Protein AF-Q92HM2-F1 (afdb_monomer_lite)

pLDDT: mean 91.38, std 11.52, range [50.69, 98.31]

Foldseek 3Di:
DDDPVRVVVVQCVDVVSVVVCVVCVVVVVVVVVVVVVCVVVVHDPVRVCVVVCVPVPD

Secondary structure (DSSP, 8-state):
---HHHHHHHHTTSHHHHHHHHHTHHHHHHHHHHHHHHHHTT--HHHHHHHTTTTTT-

Radius of gyration: 15.94 Å; chains: 1; bounding box: 40×26×31 Å

Structure (mmCIF, N/CA/C/O backbone):
data_AF-Q92HM2-F1
#
_entry.id   AF-Q92HM2-F1
#
loop_
_atom_site.group_PDB
_atom_site.id
_atom_site.type_symbol
_atom_site.label_atom_id
_atom_site.label_alt_id
_atom_site.label_comp_id
_atom_site.label_asym_id
_atom_site.label_entity_id
_atom_site.label_seq_id
_atom_site.pdbx_PDB_ins_code
_atom_site.Cartn_x
_atom_site.Cartn_y
_atom_site.Cartn_z
_atom_site.occupancy
_atom_site.B_iso_or_equiv
_atom_site.auth_seq_id
_atom_site.auth_comp_id
_atom_site.auth_asym_id
_atom_site.auth_atom_id
_atom_site.pdbx_PDB_model_num
ATOM 1 N N . MET A 1 1 ? -22.209 2.605 -7.339 1.00 73.12 1 MET A N 1
ATOM 2 C CA . MET A 1 1 ? -20.996 1.814 -7.041 1.00 73.12 1 MET A CA 1
ATOM 3 C C . MET A 1 1 ? -20.175 2.637 -6.066 1.00 73.12 1 MET A C 1
ATOM 5 O O . MET A 1 1 ? -19.920 3.788 -6.391 1.00 73.12 1 MET A O 1
ATOM 9 N N . LYS A 1 2 ? -19.871 2.124 -4.868 1.00 81.25 2 LYS A N 1
ATOM 10 C CA . LYS A 1 2 ? -19.036 2.861 -3.903 1.00 81.25 2 LYS A CA 1
ATOM 11 C C . LYS A 1 2 ? -17.625 3.006 -4.478 1.00 81.25 2 LYS A C 1
ATOM 13 O O . LYS A 1 2 ? -17.120 2.046 -5.064 1.00 81.25 2 LYS A O 1
ATOM 18 N N . ASN A 1 3 ? -17.010 4.179 -4.345 1.00 95.44 3 ASN A N 1
ATOM 19 C CA . ASN A 1 3 ? -15.598 4.344 -4.705 1.00 95.44 3 ASN A CA 1
ATOM 20 C C . ASN A 1 3 ? -14.689 3.778 -3.595 1.00 95.44 3 ASN A C 1
ATOM 22 O O . ASN A 1 3 ? -15.148 3.437 -2.503 1.00 95.44 3 ASN A O 1
ATOM 26 N N . PHE A 1 4 ? -13.394 3.630 -3.884 1.00 93.38 4 PHE A N 1
ATOM 27 C CA . PHE A 1 4 ? -12.454 3.038 -2.929 1.00 93.38 4 PHE A CA 1
ATOM 28 C C . PHE A 1 4 ? -12.354 3.839 -1.622 1.00 93.38 4 PHE A C 1
ATOM 30 O O . PHE A 1 4 ? -12.238 3.239 -0.555 1.00 93.38 4 PHE A O 1
ATOM 37 N N . ASP A 1 5 ? -12.445 5.167 -1.683 1.00 94.44 5 ASP A N 1
ATOM 38 C CA . ASP A 1 5 ? -12.329 6.023 -0.500 1.00 94.44 5 ASP A CA 1
ATOM 39 C C . ASP A 1 5 ? -13.542 5.874 0.425 1.00 94.44 5 ASP A C 1
ATOM 41 O O . ASP A 1 5 ? -13.391 5.754 1.643 1.00 94.44 5 ASP A O 1
ATOM 45 N N . GLU A 1 6 ? -14.743 5.799 -0.150 1.00 96.69 6 GLU A N 1
ATOM 46 C CA . GLU A 1 6 ? -15.985 5.506 0.570 1.00 96.69 6 GLU A CA 1
ATOM 47 C C . GLU A 1 6 ? -15.935 4.126 1.229 1.00 96.69 6 GLU A C 1
ATOM 49 O O . GLU A 1 6 ? -16.229 3.995 2.418 1.00 96.69 6 GLU A O 1
ATOM 54 N N . PHE A 1 7 ? -15.500 3.110 0.481 1.00 96.12 7 PHE A N 1
ATOM 55 C CA . PHE A 1 7 ? -15.334 1.749 0.988 1.00 96.12 7 PHE A CA 1
ATOM 56 C C . PHE A 1 7 ? -14.308 1.678 2.126 1.00 96.12 7 PHE A C 1
ATOM 58 O O . PHE A 1 7 ? -14.552 1.068 3.167 1.00 96.12 7 PHE A O 1
ATOM 65 N N . LYS A 1 8 ? -13.162 2.344 1.966 1.00 95.12 8 LYS A N 1
ATOM 66 C CA . LYS A 1 8 ? -12.113 2.389 2.985 1.00 95.12 8 LYS A CA 1
ATOM 67 C C . LYS A 1 8 ? -12.597 3.086 4.253 1.00 95.12 8 LYS A C 1
ATOM 69 O O . LYS A 1 8 ? -12.328 2.602 5.350 1.00 95.12 8 LYS A O 1
ATOM 74 N N . LYS A 1 9 ? -13.320 4.201 4.121 1.00 96.38 9 LYS A N 1
ATOM 75 C CA . LYS A 1 9 ? -13.885 4.931 5.264 1.00 96.38 9 LYS A CA 1
ATOM 76 C C . LYS A 1 9 ? -14.876 4.071 6.048 1.00 96.38 9 LYS A C 1
ATOM 78 O O . LYS A 1 9 ? -14.848 4.089 7.275 1.00 96.38 9 LYS A O 1
ATOM 83 N N . GLU A 1 10 ? -15.714 3.309 5.351 1.00 96.94 10 GLU A N 1
ATOM 84 C CA . GLU A 1 10 ? -16.647 2.360 5.961 1.00 96.94 10 GLU A CA 1
ATOM 85 C C . GLU A 1 10 ? -15.909 1.253 6.722 1.00 96.94 10 GLU A C 1
ATOM 87 O O . GLU A 1 10 ? -16.200 1.029 7.895 1.00 96.94 10 GLU A O 1
ATOM 92 N N . LEU A 1 11 ? -14.893 0.626 6.125 1.00 96.69 11 LEU A N 1
ATOM 93 C CA . LEU A 1 11 ? -14.104 -0.407 6.805 1.00 96.69 11 LEU A CA 1
ATOM 94 C C . LEU A 1 11 ? -13.359 0.123 8.037 1.00 96.69 11 LEU A C 1
ATOM 96 O O . LEU A 1 11 ? -13.338 -0.536 9.075 1.00 96.69 11 LEU A O 1
ATOM 100 N N . LEU A 1 12 ? -12.790 1.328 7.954 1.00 97.31 12 LEU A N 1
ATOM 101 C CA . LEU A 1 12 ? -12.070 1.957 9.068 1.00 97.31 12 LEU A CA 1
ATOM 102 C C . LEU A 1 12 ? -12.990 2.478 10.183 1.00 97.31 12 LEU A C 1
ATOM 104 O O . LEU A 1 12 ? -12.490 2.936 11.212 1.00 97.31 12 LEU A O 1
ATOM 108 N N . SER A 1 13 ? -14.315 2.411 10.007 1.00 97.62 13 SER A N 1
ATOM 109 C CA . SER A 1 13 ? -15.266 2.683 11.091 1.00 97.62 13 SER A CA 1
ATOM 110 C C . SER A 1 13 ? -15.305 1.562 12.136 1.00 97.62 13 SER A C 1
ATOM 112 O O . SER A 1 13 ? -15.631 1.828 13.292 1.00 97.62 13 SER A O 1
ATOM 114 N N . ASN A 1 14 ? -14.911 0.334 11.771 1.00 98.19 14 ASN A N 1
ATOM 115 C CA . ASN A 1 14 ? -14.736 -0.760 12.721 1.00 98.19 14 ASN A CA 1
ATOM 116 C C . ASN A 1 14 ? -13.413 -0.566 13.506 1.00 98.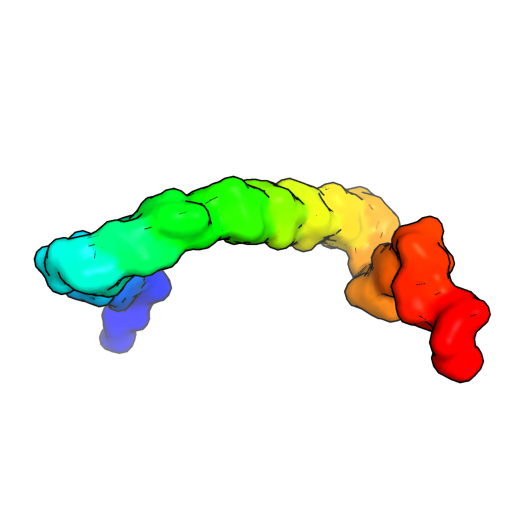19 14 ASN A C 1
ATOM 118 O O . ASN A 1 14 ? -12.343 -0.547 12.888 1.00 98.19 14 ASN A O 1
ATOM 122 N N . PRO A 1 15 ? -13.445 -0.455 14.852 1.00 98.00 15 PRO A N 1
ATOM 123 C CA . PRO A 1 15 ? -12.250 -0.244 15.675 1.00 98.00 15 PRO A CA 1
ATOM 124 C C . PRO A 1 15 ? -11.171 -1.325 15.538 1.00 98.00 15 PRO A C 1
ATOM 126 O O . PRO A 1 15 ? -9.985 -0.999 15.569 1.00 98.00 15 PRO A O 1
ATOM 129 N N . GLU A 1 16 ? -11.553 -2.592 15.359 1.00 98.19 16 GLU A N 1
ATOM 130 C CA . GLU A 1 16 ? -10.607 -3.703 15.189 1.00 98.19 16 GLU A CA 1
ATOM 131 C C . GLU A 1 16 ? -9.874 -3.598 13.850 1.00 98.19 16 GLU A C 1
ATOM 133 O O . GLU A 1 16 ? -8.649 -3.713 13.786 1.00 98.19 16 GLU A O 1
ATOM 138 N N . VAL A 1 17 ? -10.620 -3.284 12.786 1.00 97.88 17 VAL A N 1
ATOM 139 C CA . VAL A 1 17 ? -10.064 -3.066 11.444 1.00 97.88 17 VAL A CA 1
ATOM 140 C C . VAL A 1 17 ? -9.144 -1.852 11.444 1.00 97.88 17 VAL A C 1
ATOM 142 O O . VAL A 1 17 ? -8.036 -1.919 10.914 1.00 97.88 17 VAL A O 1
ATOM 145 N N . LYS A 1 18 ? -9.565 -0.751 12.077 1.00 98.19 18 LYS A N 1
ATOM 146 C CA . LYS A 1 18 ? -8.746 0.455 12.209 1.00 98.19 18 LYS A CA 1
ATOM 147 C C . LYS A 1 18 ? -7.442 0.166 12.946 1.00 98.19 18 LYS A C 1
ATOM 149 O O . LYS A 1 18 ? -6.390 0.592 12.484 1.00 98.19 18 LYS A O 1
ATOM 154 N N . LYS A 1 19 ? -7.494 -0.577 14.054 1.00 98.25 19 LYS A N 1
ATOM 155 C CA . LYS A 1 19 ? -6.302 -0.954 14.822 1.00 98.25 19 LYS A CA 1
ATOM 156 C C . LYS A 1 19 ? -5.320 -1.763 13.970 1.00 98.25 19 LYS A C 1
ATOM 158 O O . LYS A 1 19 ? -4.170 -1.357 13.848 1.00 98.25 19 LYS A O 1
ATOM 163 N N . ALA A 1 20 ? -5.781 -2.831 13.317 1.00 97.94 20 ALA A N 1
ATOM 164 C CA . ALA A 1 20 ? -4.933 -3.649 12.447 1.00 97.94 20 ALA A CA 1
ATOM 165 C C . ALA A 1 20 ? -4.372 -2.856 11.248 1.00 97.94 20 ALA A C 1
ATOM 167 O O . ALA A 1 20 ? -3.239 -3.078 10.820 1.00 97.94 20 ALA A O 1
ATOM 168 N N . TYR A 1 21 ? -5.154 -1.916 10.709 1.00 96.88 21 TYR A N 1
ATOM 169 C CA . TYR A 1 21 ? -4.725 -1.036 9.624 1.00 96.88 21 TYR A CA 1
ATOM 170 C C . TYR A 1 21 ? -3.611 -0.074 10.071 1.00 96.88 21 TYR A C 1
ATOM 172 O O . TYR A 1 21 ? -2.615 0.077 9.365 1.00 96.88 21 TYR A O 1
ATOM 180 N N . GLU A 1 22 ? -3.750 0.550 11.244 1.00 97.00 22 GLU A N 1
ATOM 181 C CA . GLU A 1 22 ? -2.736 1.455 11.802 1.00 97.00 22 GLU A CA 1
ATOM 182 C C . GLU A 1 22 ? -1.461 0.710 12.222 1.00 97.00 22 GLU A C 1
ATOM 184 O O . GLU A 1 22 ? -0.360 1.193 11.965 1.00 97.00 22 GLU A O 1
ATOM 189 N N . GLU A 1 23 ? -1.576 -0.498 12.782 1.00 98.31 23 GLU A N 1
ATOM 190 C CA . GLU A 1 23 ? -0.422 -1.350 13.116 1.00 98.31 23 GLU A CA 1
ATOM 191 C C . GLU A 1 23 ? 0.441 -1.680 11.885 1.00 98.31 23 GLU A C 1
ATOM 193 O O . GLU A 1 23 ? 1.658 -1.821 11.999 1.00 98.31 23 GLU A O 1
ATOM 198 N N . ARG A 1 24 ? -0.162 -1.741 10.689 1.00 97.75 24 ARG A N 1
ATOM 199 C CA . ARG A 1 24 ? 0.536 -1.982 9.412 1.00 97.75 24 ARG A CA 1
ATOM 200 C C . ARG A 1 24 ? 0.882 -0.724 8.624 1.00 97.75 24 ARG A C 1
ATOM 202 O O . ARG A 1 24 ? 1.388 -0.825 7.505 1.00 97.75 24 ARG A O 1
ATOM 209 N N . LYS A 1 25 ? 0.661 0.466 9.185 1.00 96.06 25 LYS A N 1
ATOM 210 C CA . LYS A 1 25 ? 0.876 1.739 8.483 1.00 96.06 25 LYS A CA 1
ATOM 211 C C . LYS A 1 25 ? 2.269 1.850 7.858 1.00 96.06 25 LYS A C 1
ATOM 213 O O . LYS A 1 25 ? 2.379 2.239 6.698 1.00 96.06 25 LYS A O 1
ATOM 218 N N . MET A 1 26 ? 3.310 1.436 8.584 1.00 96.88 26 MET A N 1
ATOM 219 C CA . MET A 1 26 ? 4.691 1.445 8.088 1.00 96.88 26 MET A CA 1
ATOM 220 C C . MET A 1 26 ? 4.870 0.559 6.842 1.00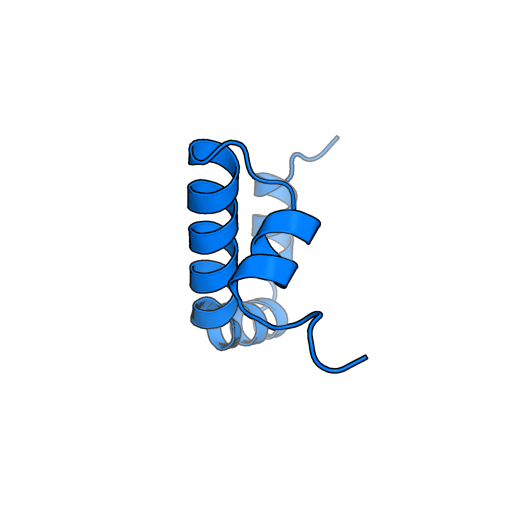 96.88 26 MET A C 1
ATOM 222 O O . MET A 1 26 ? 5.478 0.993 5.865 1.00 96.88 26 MET A O 1
ATOM 226 N N . GLU A 1 27 ? 4.309 -0.656 6.836 1.00 97.50 27 GLU A N 1
ATOM 227 C CA . GLU A 1 27 ? 4.365 -1.562 5.677 1.00 97.50 27 GLU A CA 1
ATOM 228 C C . GLU A 1 27 ? 3.700 -0.916 4.447 1.00 97.50 27 GLU A C 1
ATOM 230 O O . GLU A 1 27 ? 4.244 -0.956 3.340 1.00 97.50 27 GLU A O 1
ATOM 235 N N . PHE A 1 28 ? 2.552 -0.254 4.640 1.00 96.00 28 PHE A N 1
ATOM 236 C CA . PHE A 1 28 ? 1.841 0.445 3.566 1.00 96.00 28 PHE A CA 1
ATOM 237 C C . PHE A 1 28 ? 2.607 1.656 3.028 1.00 96.00 28 PHE A C 1
ATOM 239 O O . PHE A 1 28 ? 2.619 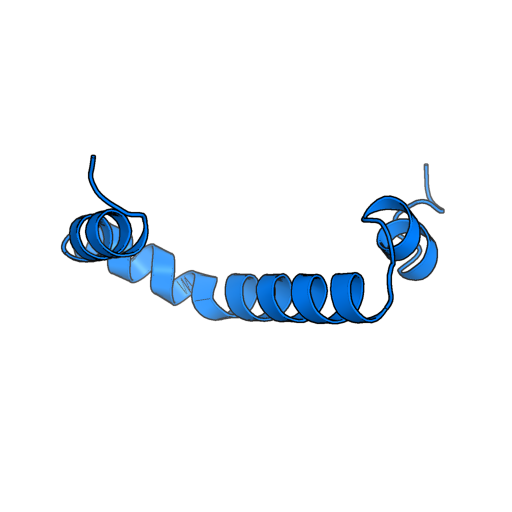1.884 1.816 1.00 96.00 28 PHE A O 1
ATOM 246 N N . GLU A 1 29 ? 3.257 2.430 3.897 1.00 97.06 29 GLU A N 1
ATOM 247 C CA . GLU A 1 29 ? 4.073 3.580 3.498 1.00 97.06 29 GLU A CA 1
ATOM 248 C C . GLU A 1 29 ? 5.287 3.148 2.668 1.00 97.06 29 GLU A C 1
ATOM 250 O O . GLU A 1 29 ? 5.557 3.738 1.615 1.00 97.06 29 GLU A O 1
ATOM 255 N N . ILE A 1 30 ? 5.963 2.070 3.078 1.00 96.19 30 ILE A N 1
ATOM 256 C CA . ILE A 1 30 ? 7.076 1.476 2.327 1.00 96.19 30 ILE A CA 1
ATOM 257 C C . ILE A 1 30 ? 6.589 0.985 0.960 1.00 96.19 30 ILE A C 1
ATOM 259 O O . ILE A 1 30 ? 7.171 1.346 -0.067 1.00 96.19 30 ILE A O 1
ATOM 263 N N . ALA A 1 31 ? 5.499 0.212 0.922 1.00 95.56 31 ALA A N 1
ATOM 264 C CA . ALA A 1 31 ? 4.941 -0.310 -0.323 1.00 95.56 31 ALA A CA 1
ATOM 265 C C . ALA A 1 31 ? 4.524 0.819 -1.283 1.00 95.56 31 ALA A C 1
ATOM 267 O O . ALA A 1 31 ? 4.875 0.793 -2.463 1.00 95.56 31 ALA A O 1
ATOM 268 N N . SER A 1 32 ? 3.832 1.845 -0.778 1.00 96.38 32 SER A N 1
ATOM 269 C CA . SER A 1 32 ? 3.399 3.010 -1.562 1.00 96.38 32 SER A CA 1
ATOM 270 C C . SER A 1 32 ? 4.587 3.779 -2.139 1.00 96.38 32 SER A C 1
ATOM 272 O O . SER A 1 32 ? 4.605 4.106 -3.329 1.00 96.38 32 SER A O 1
ATOM 274 N N . THR A 1 33 ? 5.615 4.014 -1.323 1.00 96.31 33 THR A N 1
ATOM 275 C CA . THR A 1 33 ? 6.843 4.692 -1.754 1.00 96.31 33 THR A CA 1
ATOM 276 C C . THR A 1 33 ? 7.560 3.891 -2.837 1.00 96.31 33 THR A C 1
ATOM 278 O O . THR A 1 33 ? 7.895 4.444 -3.886 1.00 96.31 33 THR A O 1
ATOM 281 N N . LEU A 1 34 ? 7.722 2.578 -2.646 1.00 94.94 34 LEU A N 1
ATOM 282 C CA . LEU A 1 34 ? 8.360 1.703 -3.628 1.00 94.94 34 LEU A CA 1
ATOM 283 C C . LEU A 1 34 ? 7.595 1.677 -4.957 1.00 94.94 34 LEU A C 1
ATOM 285 O O . LEU A 1 34 ? 8.214 1.764 -6.016 1.00 94.94 34 LEU A O 1
ATOM 289 N N . ILE A 1 35 ? 6.261 1.598 -4.919 1.00 95.81 35 ILE A N 1
ATOM 290 C CA . ILE A 1 35 ? 5.424 1.623 -6.126 1.00 95.81 35 ILE A CA 1
ATOM 291 C C . ILE A 1 35 ? 5.617 2.940 -6.884 1.00 95.81 35 ILE A C 1
ATOM 293 O O . ILE A 1 35 ? 5.849 2.910 -8.092 1.00 95.81 35 ILE A O 1
ATOM 297 N N . LYS A 1 36 ? 5.578 4.086 -6.192 1.00 97.12 36 LYS A N 1
ATOM 298 C CA . LYS A 1 36 ? 5.776 5.406 -6.814 1.00 97.12 36 LYS A CA 1
ATOM 299 C C . LYS A 1 36 ? 7.143 5.516 -7.483 1.00 97.12 36 LYS A C 1
ATOM 301 O O . LYS A 1 36 ? 7.221 5.893 -8.649 1.00 97.12 36 LYS A O 1
ATOM 306 N N . VAL A 1 37 ? 8.207 5.138 -6.774 1.00 96.06 37 VAL A N 1
ATOM 307 C CA . VAL A 1 37 ? 9.580 5.188 -7.300 1.00 96.0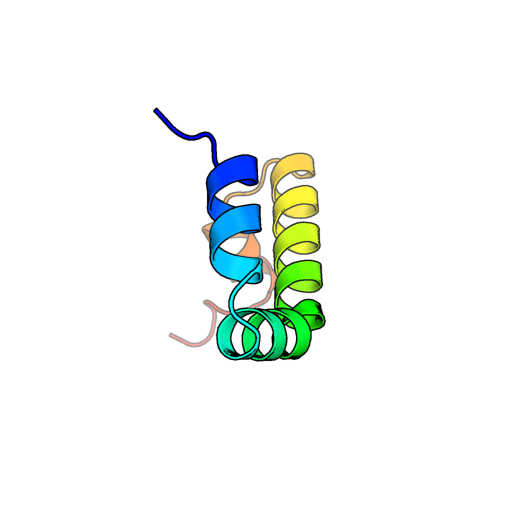6 37 VAL A CA 1
ATOM 308 C C . VAL A 1 37 ? 9.756 4.230 -8.478 1.00 96.06 37 VAL A C 1
ATOM 310 O O . VAL A 1 37 ? 10.362 4.603 -9.482 1.00 96.06 37 VAL A O 1
ATOM 313 N N . ARG A 1 38 ? 9.189 3.018 -8.402 1.00 96.62 38 ARG A N 1
ATOM 314 C CA . ARG A 1 38 ? 9.225 2.032 -9.490 1.00 96.62 38 ARG A CA 1
ATOM 315 C C . ARG A 1 38 ? 8.577 2.579 -10.762 1.00 96.62 38 ARG A C 1
ATOM 317 O O . ARG A 1 38 ? 9.165 2.460 -11.835 1.00 96.62 38 ARG A O 1
ATOM 324 N N . LEU A 1 39 ? 7.388 3.171 -10.637 1.00 96.88 39 LEU A N 1
ATOM 325 C CA . LEU A 1 39 ? 6.660 3.757 -11.764 1.00 96.88 39 LEU A CA 1
ATOM 326 C C . LEU A 1 39 ? 7.407 4.959 -12.351 1.00 96.88 39 LEU A C 1
ATOM 328 O O . LEU A 1 39 ? 7.582 5.021 -13.563 1.00 96.88 39 LEU A O 1
ATOM 332 N N . ALA A 1 40 ? 7.920 5.857 -11.504 1.00 97.19 40 ALA A N 1
ATOM 333 C CA . ALA A 1 40 ? 8.728 6.999 -11.939 1.00 97.19 40 ALA A CA 1
ATOM 334 C C . ALA A 1 40 ? 10.024 6.573 -12.653 1.00 97.19 40 ALA A C 1
ATOM 336 O O . ALA A 1 40 ? 10.507 7.272 -13.537 1.00 97.19 40 ALA A O 1
ATOM 337 N N . SER A 1 41 ? 10.563 5.405 -12.294 1.00 95.88 41 SER A N 1
ATOM 338 C CA . SER A 1 41 ? 11.754 4.818 -12.918 1.00 95.88 41 SER A CA 1
ATOM 339 C C . SER A 1 41 ? 11.439 3.953 -14.148 1.00 95.88 41 SER A C 1
ATOM 341 O O . SER A 1 41 ? 12.345 3.316 -14.677 1.00 95.88 41 SER A O 1
ATOM 343 N N . ASN A 1 42 ? 10.172 3.876 -14.578 1.00 96.44 42 ASN A N 1
ATOM 344 C CA . ASN A 1 42 ? 9.695 3.011 -15.662 1.00 96.44 42 ASN A CA 1
ATOM 345 C C . ASN A 1 42 ? 10.122 1.530 -15.516 1.00 96.44 42 ASN A C 1
ATOM 347 O O . ASN A 1 42 ? 10.448 0.858 -16.492 1.00 96.44 42 ASN A O 1
ATOM 351 N N . MET A 1 43 ? 10.156 1.023 -14.278 1.00 95.56 43 MET A N 1
ATOM 352 C CA . MET A 1 43 ? 10.580 -0.345 -13.961 1.00 95.56 43 MET A CA 1
ATOM 353 C C . MET A 1 43 ? 9.380 -1.279 -13.752 1.00 95.56 43 MET A C 1
ATOM 355 O O . MET A 1 43 ? 8.379 -0.923 -13.118 1.00 95.56 43 MET A O 1
ATOM 359 N N . THR A 1 44 ? 9.488 -2.530 -14.201 1.00 94.88 44 THR A N 1
ATOM 360 C CA . THR A 1 44 ? 8.525 -3.579 -13.830 1.00 94.88 44 THR A CA 1
ATOM 361 C C . THR A 1 44 ? 8.801 -4.101 -12.416 1.00 94.88 44 THR A C 1
ATOM 363 O O . THR A 1 44 ? 9.860 -3.861 -11.831 1.00 94.88 44 THR A O 1
ATOM 366 N N . GLN A 1 45 ? 7.855 -4.852 -11.838 1.00 92.12 45 GLN A N 1
ATOM 367 C CA . GLN A 1 45 ? 8.087 -5.520 -10.550 1.00 92.12 45 GLN A CA 1
ATOM 368 C C . GLN A 1 45 ? 9.251 -6.524 -10.635 1.00 92.12 45 GLN A C 1
ATOM 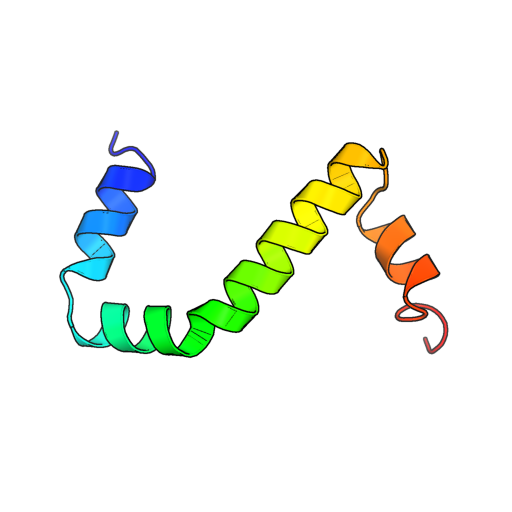370 O O . GLN A 1 45 ? 10.014 -6.660 -9.679 1.00 92.12 45 GLN A O 1
ATOM 375 N N . ALA A 1 46 ? 9.421 -7.188 -11.785 1.00 92.81 46 ALA A N 1
ATOM 376 C CA . ALA A 1 46 ? 10.533 -8.101 -12.023 1.00 92.81 46 ALA A CA 1
ATOM 377 C C . ALA A 1 46 ? 11.881 -7.363 -12.029 1.00 92.81 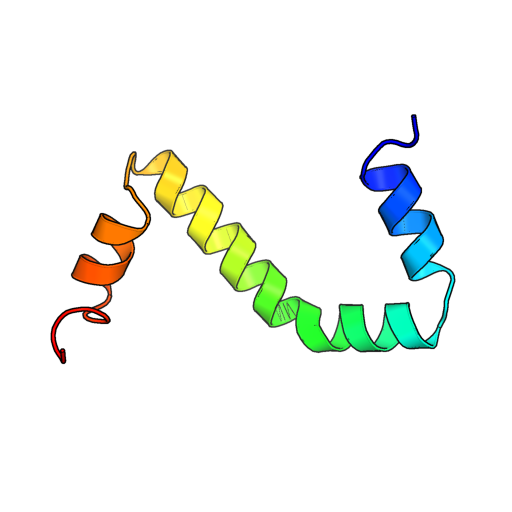46 ALA A C 1
ATOM 379 O O . ALA A 1 46 ? 12.846 -7.859 -11.451 1.00 92.81 46 ALA A O 1
ATOM 380 N N . ASP A 1 47 ? 11.945 -6.162 -12.610 1.00 92.88 47 ASP A N 1
ATOM 381 C CA . ASP A 1 47 ? 13.171 -5.353 -12.624 1.00 92.88 47 ASP A CA 1
ATOM 382 C C . ASP A 1 47 ? 13.567 -4.902 -11.216 1.00 92.88 47 ASP A C 1
ATOM 384 O O . ASP A 1 47 ? 14.737 -4.991 -10.840 1.00 92.88 47 ASP A O 1
ATOM 388 N N . VAL A 1 48 ? 12.590 -4.485 -10.402 1.00 91.94 48 VAL A N 1
ATOM 389 C CA . VAL A 1 48 ? 12.826 -4.157 -8.987 1.00 91.94 48 VAL A CA 1
ATOM 390 C C . VAL A 1 48 ? 13.325 -5.386 -8.228 1.00 91.94 48 VAL A C 1
ATOM 392 O O . VAL A 1 48 ? 14.334 -5.302 -7.533 1.00 91.94 48 VAL A O 1
ATOM 395 N N . ALA A 1 49 ? 12.693 -6.548 -8.407 1.00 91.25 49 ALA A N 1
ATOM 396 C CA . ALA A 1 49 ? 13.094 -7.780 -7.729 1.00 91.25 49 ALA A CA 1
ATOM 397 C C . ALA A 1 49 ? 14.512 -8.247 -8.118 1.00 91.25 49 ALA A C 1
ATOM 399 O O . ALA A 1 49 ? 15.269 -8.701 -7.257 1.00 91.25 49 ALA A O 1
ATOM 400 N N . LYS A 1 50 ? 14.907 -8.085 -9.390 1.00 91.00 50 LYS A N 1
ATOM 401 C CA . LYS A 1 50 ? 16.284 -8.335 -9.853 1.00 91.00 50 LYS A CA 1
ATOM 402 C C . LYS A 1 50 ? 17.282 -7.384 -9.185 1.00 91.00 50 LYS A C 1
ATOM 404 O O . LYS A 1 50 ? 18.352 -7.822 -8.763 1.00 91.00 50 LYS A O 1
ATOM 409 N N . LYS A 1 51 ? 16.933 -6.097 -9.067 1.00 87.81 51 LYS A N 1
ATOM 410 C CA . LYS A 1 51 ? 17.803 -5.051 -8.505 1.00 87.81 51 LYS A CA 1
ATOM 411 C C . LYS A 1 51 ? 17.969 -5.163 -6.989 1.00 87.81 51 LYS A C 1
ATOM 413 O O . LYS A 1 51 ? 19.070 -4.976 -6.488 1.00 87.81 51 LYS A O 1
ATOM 418 N N . CYS A 1 52 ? 16.912 -5.544 -6.276 1.00 83.44 52 CYS A N 1
ATOM 419 C CA . CYS A 1 52 ? 16.942 -5.821 -4.839 1.00 83.44 52 CYS A CA 1
ATOM 420 C C . CYS A 1 52 ? 17.539 -7.200 -4.492 1.00 83.44 52 CYS A C 1
ATOM 422 O O . CYS A 1 52 ? 17.493 -7.599 -3.336 1.00 83.44 52 CYS A O 1
ATOM 424 N N . LEU A 1 53 ? 18.086 -7.935 -5.474 1.00 71.56 53 LEU A N 1
ATOM 425 C CA . LEU A 1 53 ? 18.700 -9.265 -5.319 1.00 71.56 53 LEU A CA 1
ATOM 426 C C . LEU A 1 53 ? 17.743 -10.377 -4.842 1.00 71.56 53 LEU A C 1
ATOM 428 O O . LEU A 1 53 ? 18.183 -11.485 -4.551 1.00 71.56 53 LEU A O 1
ATOM 432 N N . ILE A 1 54 ? 16.430 -10.136 -4.850 1.00 69.31 54 ILE A N 1
ATOM 433 C CA . ILE A 1 54 ? 15.400 -11.070 -4.356 1.00 69.31 54 ILE A CA 1
ATOM 434 C C . ILE A 1 54 ? 15.246 -12.291 -5.286 1.00 69.31 54 ILE A C 1
ATOM 436 O O . ILE A 1 54 ? 14.798 -13.352 -4.864 1.00 69.31 54 ILE A O 1
ATOM 440 N N . LEU A 1 55 ? 15.659 -12.174 -6.554 1.00 60.09 55 LEU A N 1
ATOM 441 C CA . LEU A 1 55 ? 15.618 -13.260 -7.545 1.00 60.09 55 LEU A CA 1
ATOM 442 C C . LEU A 1 55 ? 16.951 -14.007 -7.728 1.00 60.09 55 LEU A C 1
ATOM 444 O O . LEU A 1 55 ? 17.005 -14.920 -8.542 1.00 60.09 55 LEU A O 1
ATOM 448 N N . LYS A 1 56 ? 18.026 -13.641 -7.013 1.00 57.97 56 LYS A N 1
ATOM 449 C CA . LYS A 1 56 ? 19.354 -14.269 -7.196 1.00 57.97 56 LYS A CA 1
ATOM 450 C C . LYS A 1 56 ? 19.567 -15.564 -6.401 1.00 57.97 56 LYS A C 1
ATOM 452 O O . LYS A 1 56 ? 20.621 -16.174 -6.529 1.00 57.97 56 LYS A O 1
ATOM 457 N N . HIS A 1 57 ? 18.592 -15.969 -5.592 1.00 54.69 57 HIS A N 1
ATOM 458 C CA . HIS A 1 57 ? 18.686 -17.130 -4.700 1.00 54.69 57 HIS A CA 1
ATOM 459 C C . HIS A 1 57 ? 17.620 -18.203 -4.980 1.00 54.69 57 HIS A C 1
ATOM 461 O O . HIS A 1 57 ? 17.248 -18.941 -4.071 1.00 54.69 57 HIS A O 1
ATOM 467 N N . LYS A 1 58 ? 17.106 -18.273 -6.213 1.00 50.69 58 LYS A N 1
ATOM 468 C CA . LYS A 1 58 ? 16.272 -19.389 -6.675 1.00 50.69 58 LYS A CA 1
ATOM 469 C C . LYS A 1 58 ? 17.029 -20.240 -7.676 1.00 50.69 58 LYS A C 1
ATOM 471 O O . LYS A 1 58 ? 17.719 -19.632 -8.523 1.00 50.69 58 LYS A O 1
#

Sequence (58 aa):
MKNFDEFKKELLSNPEVKKAYEERKMEFEIASTLIKVRLASNMTQADVAKKCLILKHK

Organism: Rickettsia conorii (strain ATCC VR-613 / Malish 7) (NCBI:txid272944)